Protein AF-A0AB34GD77-F1 (afdb_monomer)

Radius of gyration: 17.62 Å; Cα contacts (8 Å, |Δi|>4): 58; chains: 1; bounding box: 27×27×58 Å

InterPro domains:
  IPR011990 Tetratricopeptide-like helical domain superfamily [G3DSA:1.25.40.10] (13-74)
  IPR011990 Tetratricopeptide-like helical domain superfamily [SSF48452] (17-71)
  IPR019734 Tetratricopeptide repeat [PF00515] (24-56)
  IPR019734 Tetratricopeptide repeat [PS50005] (23-56)
  IPR019734 Tetratricopeptide repeat [SM00028] (23-56)
  IPR052384 O-mannosyl-transferase TMTC [PTHR44216] (22-77)

Sequence (80 aa):
MPMLLLAIFVARLEDLKAFSPYPAALMNLGAILHLNGRLQKAEANYLRALQLKPDDIITQSNLRKLWNIMEKQGLKTSKT

Mean predicted aligned error: 9.14 Å

Foldseek 3Di:
DCVVVVVVVVVVVVVVVLVQVALVVLLVVLVVCLVVVVLVSSQVSLVSSCVSVVPPPSSVVSNVVSVVVCVVVVHDHPVD

Solvent-accessible surface area (backbone atoms only — not comparable to full-atom values): 4508 Å² total; per-residu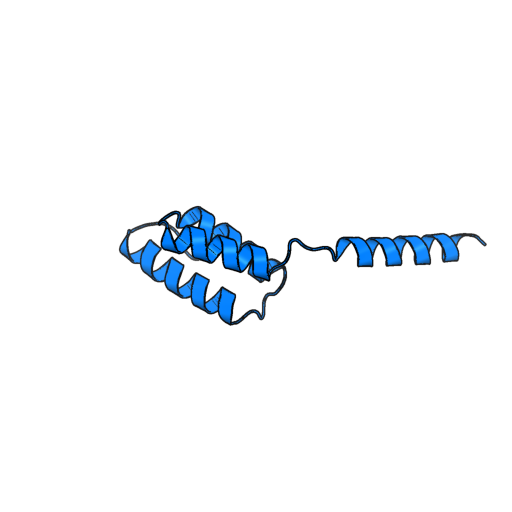e (Å²): 139,67,66,66,64,52,52,53,52,51,53,54,49,54,60,57,61,64,71,52,80,53,39,66,58,31,33,50,50,13,51,55,28,42,78,68,68,40,50,73,62,13,50,55,25,27,52,53,15,34,75,74,40,74,82,43,61,66,44,54,52,52,48,52,55,50,48,57,53,32,53,75,69,72,43,84,51,101,90,107

Structure (mmCIF, N/CA/C/O backbone):
data_AF-A0AB34GD77-F1
#
_entry.id   AF-A0AB34GD77-F1
#
loop_
_atom_site.group_PDB
_atom_site.id
_atom_site.type_symbol
_atom_site.label_atom_id
_atom_site.label_alt_id
_atom_site.label_comp_id
_atom_site.label_asym_id
_atom_site.label_entity_id
_atom_site.label_seq_id
_atom_site.pdbx_PDB_ins_code
_atom_site.Cartn_x
_atom_site.Cartn_y
_atom_site.Cartn_z
_atom_site.occupancy
_atom_site.B_iso_or_equiv
_atom_site.auth_seq_id
_atom_site.auth_comp_id
_atom_site.auth_asym_id
_atom_site.auth_atom_id
_atom_site.pdbx_PDB_model_num
ATOM 1 N N . MET A 1 1 ? 12.786 -16.174 -45.865 1.00 52.22 1 MET A N 1
ATOM 2 C CA . MET A 1 1 ? 13.206 -16.173 -44.444 1.00 52.22 1 MET A CA 1
ATOM 3 C C . MET A 1 1 ? 12.785 -14.871 -43.732 1.00 52.22 1 MET A C 1
ATOM 5 O O . MET A 1 1 ? 13.658 -14.062 -43.455 1.00 52.22 1 MET A O 1
ATOM 9 N N . PRO A 1 2 ? 11.487 -14.613 -43.435 1.00 59.38 2 PRO A N 1
ATOM 10 C CA . PRO A 1 2 ? 11.057 -13.365 -42.778 1.00 59.38 2 PRO A CA 1
ATOM 11 C C . PRO A 1 2 ? 10.759 -13.487 -41.266 1.00 59.38 2 PRO A C 1
ATOM 13 O O . PRO A 1 2 ? 10.408 -12.495 -40.636 1.00 59.38 2 PRO A O 1
ATOM 16 N N . MET A 1 3 ? 10.920 -14.667 -40.653 1.00 60.16 3 MET A N 1
ATOM 17 C CA . MET A 1 3 ? 10.605 -14.875 -39.226 1.00 60.16 3 MET A CA 1
ATOM 18 C C . MET A 1 3 ? 11.491 -14.056 -38.268 1.00 60.16 3 MET A C 1
ATOM 20 O O . MET A 1 3 ? 11.004 -13.607 -37.235 1.00 60.16 3 MET A O 1
ATOM 24 N N . LEU A 1 4 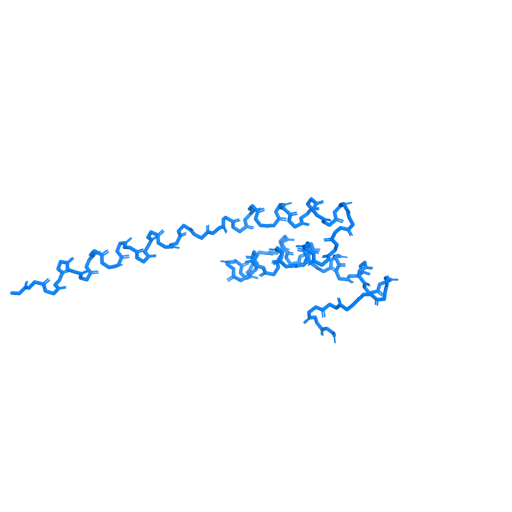? 12.762 -13.801 -38.611 1.00 64.38 4 LEU A N 1
ATOM 25 C CA . LEU A 1 4 ? 13.674 -13.059 -37.726 1.00 64.38 4 LEU A CA 1
ATOM 26 C C . LEU A 1 4 ? 13.283 -11.584 -37.553 1.00 64.38 4 LEU A C 1
ATOM 28 O O . LEU A 1 4 ? 13.392 -11.051 -36.453 1.00 64.38 4 LEU A O 1
ATOM 32 N N . LEU A 1 5 ? 12.805 -10.927 -38.614 1.00 64.06 5 LEU A N 1
ATOM 33 C CA . LEU A 1 5 ? 12.429 -9.512 -38.541 1.00 64.06 5 LEU A CA 1
ATOM 34 C C . LEU A 1 5 ? 11.165 -9.316 -37.689 1.00 64.06 5 LEU A C 1
ATOM 36 O O . LEU A 1 5 ? 11.078 -8.358 -36.923 1.00 64.06 5 LEU A O 1
ATOM 40 N N . LEU A 1 6 ? 10.219 -10.259 -37.776 1.00 66.12 6 LEU A N 1
ATOM 41 C CA . LEU A 1 6 ? 9.018 -10.264 -36.945 1.00 66.12 6 LEU A CA 1
ATOM 42 C C . LEU A 1 6 ? 9.360 -10.511 -35.470 1.00 66.12 6 LEU A C 1
ATOM 44 O O . LEU A 1 6 ? 8.846 -9.804 -34.613 1.00 66.12 6 LEU A O 1
ATOM 48 N N . ALA A 1 7 ? 10.266 -11.449 -35.175 1.00 64.31 7 ALA A N 1
ATOM 49 C CA . ALA A 1 7 ? 10.701 -11.734 -33.807 1.00 64.31 7 ALA A CA 1
ATOM 50 C C . ALA A 1 7 ? 11.379 -10.523 -33.139 1.00 64.31 7 ALA A C 1
ATOM 52 O O . ALA A 1 7 ? 11.075 -10.210 -31.992 1.00 64.31 7 ALA A O 1
ATOM 53 N N . ILE A 1 8 ? 12.233 -9.791 -33.865 1.00 68.25 8 ILE A N 1
ATOM 54 C CA . ILE A 1 8 ? 12.878 -8.565 -33.358 1.00 68.25 8 ILE A CA 1
ATOM 55 C C . ILE A 1 8 ? 11.841 -7.466 -33.085 1.00 68.25 8 ILE A C 1
ATOM 57 O O . ILE A 1 8 ? 11.925 -6.763 -32.079 1.00 68.25 8 ILE A O 1
ATOM 61 N N . PHE A 1 9 ? 10.852 -7.310 -3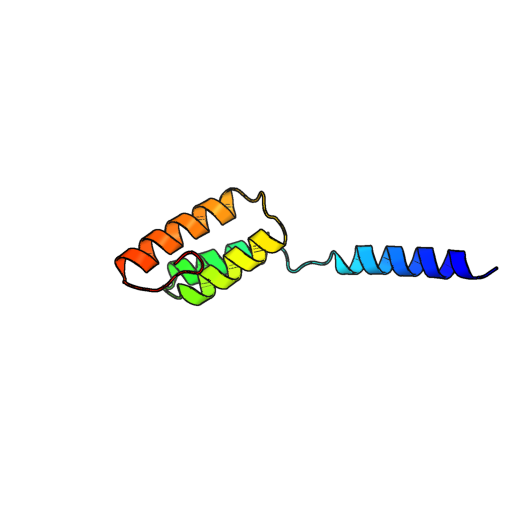3.968 1.00 69.44 9 PHE A N 1
ATOM 62 C CA . PHE A 1 9 ? 9.789 -6.321 -33.791 1.00 69.44 9 PHE A CA 1
ATOM 63 C C . PHE A 1 9 ? 8.866 -6.679 -32.618 1.00 69.44 9 PHE A C 1
ATOM 65 O O . PHE A 1 9 ? 8.531 -5.805 -31.825 1.00 69.44 9 PHE A O 1
ATOM 72 N N . VAL A 1 10 ? 8.512 -7.957 -32.458 1.00 69.62 10 VAL A N 1
ATOM 73 C CA . VAL A 1 10 ? 7.720 -8.454 -31.322 1.00 69.62 10 VAL A CA 1
ATOM 74 C C . VAL A 1 10 ? 8.476 -8.284 -30.003 1.00 69.62 10 VAL A C 1
ATOM 76 O O . VAL A 1 10 ? 7.902 -7.724 -29.077 1.00 69.62 10 VAL A O 1
ATOM 79 N N . ALA A 1 11 ? 9.762 -8.641 -29.933 1.00 66.31 11 ALA A N 1
ATOM 80 C CA . ALA A 1 11 ? 10.584 -8.423 -28.738 1.00 66.31 11 ALA A CA 1
ATOM 81 C C . ALA A 1 11 ? 10.667 -6.930 -28.363 1.00 66.31 11 ALA A C 1
ATOM 83 O O . ALA A 1 11 ? 10.446 -6.560 -27.214 1.00 66.31 11 ALA A O 1
ATOM 84 N N . ARG A 1 12 ? 10.855 -6.040 -29.352 1.00 67.62 12 ARG A N 1
ATOM 85 C CA . ARG A 1 12 ? 10.821 -4.583 -29.128 1.00 67.62 12 ARG A CA 1
ATOM 86 C C . ARG A 1 12 ? 9.455 -4.098 -28.624 1.00 67.62 12 ARG A C 1
ATOM 88 O O . ARG A 1 12 ? 9.390 -3.155 -27.841 1.00 67.62 12 ARG A O 1
ATOM 95 N N . LEU A 1 13 ? 8.357 -4.697 -29.081 1.00 60.66 13 LEU A N 1
ATOM 96 C CA . LEU A 1 13 ? 7.010 -4.362 -28.612 1.00 60.66 13 LEU A CA 1
ATOM 97 C C . LEU A 1 13 ? 6.717 -4.909 -27.207 1.00 60.66 13 LEU A C 1
ATOM 99 O O . LEU A 1 13 ? 5.966 -4.275 -26.466 1.00 60.66 13 LEU A O 1
ATOM 103 N N . GLU A 1 14 ? 7.302 -6.043 -26.822 1.00 59.62 14 GLU A N 1
ATOM 104 C CA . GLU A 1 14 ? 7.275 -6.560 -25.447 1.00 59.62 14 GLU A CA 1
ATOM 105 C C . GLU A 1 14 ? 8.057 -5.644 -24.496 1.00 59.62 14 GLU A C 1
ATOM 107 O O . GLU A 1 14 ? 7.531 -5.272 -23.444 1.00 59.62 14 GLU A O 1
ATOM 112 N N . ASP A 1 15 ? 9.227 -5.161 -24.923 1.00 58.84 15 ASP A N 1
ATOM 113 C CA . ASP A 1 15 ? 9.991 -4.129 -24.211 1.00 58.84 15 ASP A CA 1
ATOM 114 C C . ASP A 1 15 ? 9.213 -2.803 -24.115 1.00 58.84 15 ASP A C 1
ATOM 116 O O . ASP A 1 15 ? 9.237 -2.129 -23.088 1.00 58.84 15 ASP A O 1
ATOM 120 N N . LEU A 1 16 ? 8.454 -2.427 -25.153 1.00 53.19 16 LEU A N 1
ATOM 121 C CA . LEU A 1 16 ? 7.586 -1.242 -25.121 1.00 53.19 16 LEU A CA 1
ATOM 122 C C . LEU A 1 16 ? 6.352 -1.432 -24.222 1.00 53.19 16 LEU A C 1
ATOM 124 O O . LEU A 1 16 ? 5.889 -0.470 -23.614 1.00 53.19 16 LEU A O 1
ATOM 128 N N . LYS A 1 17 ? 5.827 -2.657 -24.082 1.00 51.56 17 LYS A N 1
ATOM 129 C CA . LYS A 1 17 ? 4.799 -2.998 -23.078 1.00 51.56 17 LYS A CA 1
ATOM 130 C C . LYS A 1 17 ? 5.327 -2.900 -21.643 1.00 51.56 17 LYS A C 1
ATOM 132 O O . LYS A 1 17 ? 4.519 -2.782 -20.722 1.00 51.56 17 LYS A O 1
ATOM 137 N N . ALA A 1 18 ? 6.647 -2.879 -21.449 1.00 51.50 18 ALA A N 1
ATOM 138 C CA . ALA A 1 18 ? 7.276 -2.551 -20.174 1.00 51.50 18 ALA A CA 1
ATOM 139 C C . ALA A 1 18 ? 7.190 -1.053 -19.813 1.00 51.50 18 ALA A C 1
ATOM 141 O O . ALA A 1 18 ? 7.637 -0.671 -18.729 1.00 51.50 18 ALA A O 1
ATOM 142 N N . PHE A 1 19 ? 6.496 -0.220 -20.609 1.00 49.47 19 PHE A N 1
ATOM 143 C CA . PHE A 1 19 ? 5.833 1.003 -20.122 1.00 49.47 19 PHE A CA 1
ATOM 144 C C . PHE A 1 19 ? 4.635 0.642 -19.219 1.00 49.47 19 PHE A C 1
ATOM 146 O O . PHE A 1 19 ? 3.470 0.974 -19.429 1.00 49.47 19 PHE A O 1
ATOM 153 N N . SER A 1 20 ? 4.977 -0.119 -18.191 1.00 53.41 20 SER A N 1
ATOM 154 C CA . SER A 1 20 ? 4.201 -0.454 -17.022 1.00 53.41 20 SER A CA 1
ATOM 155 C C . SER A 1 20 ? 3.739 0.846 -16.354 1.00 53.41 20 SER A C 1
ATOM 157 O O . SER A 1 20 ? 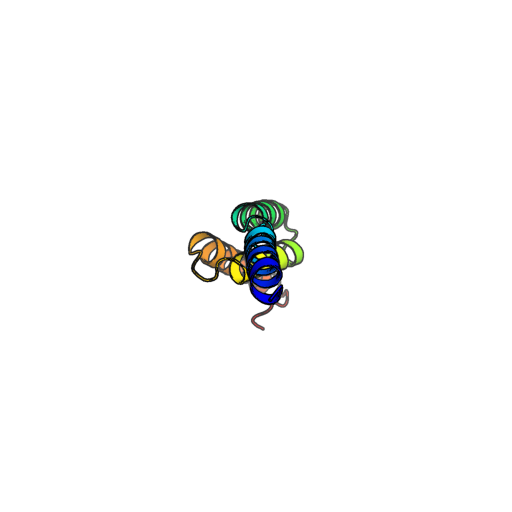4.532 1.790 -16.282 1.00 53.41 20 SER A O 1
ATOM 159 N N . PRO A 1 21 ? 2.488 0.956 -15.864 1.00 59.47 21 PRO A N 1
ATOM 160 C CA . PRO A 1 21 ? 2.081 2.124 -15.090 1.00 59.47 21 PRO A CA 1
ATOM 161 C C . PRO A 1 21 ? 3.083 2.302 -13.950 1.00 59.47 21 PRO A C 1
ATOM 163 O O . PRO A 1 21 ? 3.245 1.392 -13.141 1.00 59.47 21 PRO A O 1
ATOM 166 N N . TYR A 1 22 ? 3.801 3.433 -13.945 1.00 82.00 22 TYR A N 1
ATOM 167 C CA . TYR A 1 22 ? 4.970 3.650 -13.092 1.00 82.00 22 TYR A CA 1
ATOM 168 C C . TYR A 1 22 ? 4.680 3.164 -11.663 1.00 82.00 22 TYR A C 1
ATOM 170 O O . TYR A 1 22 ? 3.834 3.767 -10.996 1.00 82.00 22 TYR A O 1
ATOM 178 N N . PRO A 1 23 ? 5.348 2.102 -11.166 1.00 88.94 23 PRO A N 1
ATOM 179 C CA . PRO A 1 23 ? 5.064 1.545 -9.840 1.00 88.94 23 PRO A CA 1
ATOM 180 C C . PRO A 1 23 ? 5.143 2.614 -8.746 1.00 88.94 23 PRO A C 1
ATOM 182 O O . PRO A 1 23 ? 4.318 2.649 -7.839 1.00 88.94 23 PRO A O 1
ATOM 185 N N . ALA A 1 24 ? 6.060 3.572 -8.912 1.00 90.38 24 ALA A N 1
ATOM 186 C CA . ALA A 1 24 ? 6.175 4.753 -8.065 1.00 90.38 24 ALA A CA 1
ATOM 187 C C . ALA A 1 24 ? 4.941 5.677 -8.118 1.00 90.38 24 ALA A C 1
ATOM 189 O O . ALA A 1 24 ? 4.535 6.207 -7.089 1.00 90.38 24 ALA A O 1
ATOM 190 N N . ALA A 1 25 ? 4.310 5.867 -9.280 1.00 91.19 25 ALA A N 1
ATOM 191 C CA . ALA A 1 25 ? 3.086 6.662 -9.398 1.00 91.19 25 ALA A CA 1
ATOM 192 C C . ALA A 1 25 ? 1.894 5.968 -8.724 1.00 91.19 25 ALA A C 1
ATOM 194 O O . ALA A 1 25 ? 1.132 6.623 -8.015 1.00 91.19 25 ALA A O 1
ATOM 195 N N . LEU A 1 26 ? 1.768 4.646 -8.881 1.00 95.12 26 LEU A N 1
ATOM 196 C CA . LEU A 1 26 ? 0.763 3.846 -8.173 1.00 95.12 26 LEU A CA 1
ATOM 197 C C . LEU A 1 26 ? 0.987 3.888 -6.658 1.00 95.12 26 LEU A C 1
ATOM 199 O O . LEU A 1 26 ? 0.049 4.136 -5.904 1.00 95.12 26 LEU A O 1
ATOM 203 N N . MET A 1 27 ? 2.233 3.736 -6.206 1.00 96.12 27 MET A N 1
ATOM 204 C CA . MET A 1 27 ? 2.599 3.898 -4.800 1.00 96.12 27 MET A CA 1
ATOM 205 C C . MET A 1 27 ? 2.227 5.296 -4.281 1.00 96.12 27 MET A C 1
ATOM 207 O O . MET A 1 27 ? 1.581 5.411 -3.239 1.00 96.12 27 MET A O 1
ATOM 211 N N . ASN A 1 28 ? 2.600 6.358 -4.998 1.00 96.50 28 ASN A N 1
ATOM 212 C CA . ASN A 1 28 ? 2.319 7.739 -4.598 1.00 96.50 28 ASN A CA 1
ATOM 213 C C . ASN A 1 28 ? 0.814 8.019 -4.540 1.00 96.50 28 ASN A C 1
ATOM 215 O O . ASN A 1 28 ? 0.329 8.600 -3.570 1.00 96.50 28 ASN A O 1
ATOM 219 N N . LEU A 1 29 ? 0.054 7.561 -5.536 1.00 96.81 29 LEU A N 1
ATOM 220 C CA . LEU A 1 29 ? -1.400 7.678 -5.535 1.00 96.81 29 LEU A CA 1
ATOM 221 C C . LEU A 1 29 ? -2.018 6.892 -4.371 1.00 96.81 29 LEU A C 1
ATOM 223 O O . LEU A 1 29 ? -2.902 7.407 -3.689 1.00 96.81 29 LEU A O 1
ATOM 227 N N . GLY A 1 30 ? -1.516 5.686 -4.096 1.00 98.06 30 GLY A N 1
ATOM 228 C CA . GLY A 1 30 ? -1.884 4.903 -2.920 1.00 98.06 30 GLY A CA 1
ATOM 229 C C . GLY A 1 30 ? -1.658 5.679 -1.621 1.00 98.06 30 GLY A C 1
ATOM 230 O O . GLY A 1 30 ? -2.553 5.725 -0.783 1.00 98.06 30 GLY A O 1
ATOM 231 N N . ALA A 1 31 ? -0.523 6.371 -1.487 1.00 98.06 31 ALA A N 1
ATOM 232 C CA . ALA A 1 31 ? -0.217 7.215 -0.330 1.00 98.06 31 ALA A CA 1
ATOM 233 C C . ALA A 1 31 ? -1.164 8.408 -0.190 1.00 98.06 31 ALA A C 1
ATOM 235 O O . ALA A 1 31 ? -1.683 8.646 0.898 1.00 98.06 31 ALA A O 1
ATOM 236 N N . ILE A 1 32 ? -1.466 9.108 -1.282 1.00 98.25 32 ILE A N 1
ATOM 237 C CA . ILE A 1 32 ? -2.427 10.218 -1.266 1.00 98.25 32 ILE A CA 1
ATOM 238 C C . ILE A 1 32 ? -3.822 9.719 -0.864 1.00 98.25 32 ILE A C 1
ATOM 240 O O . ILE A 1 32 ? -4.496 10.322 -0.031 1.00 98.25 32 ILE A O 1
ATOM 244 N N . LEU A 1 33 ? -4.264 8.590 -1.419 1.00 98.44 33 LEU A N 1
ATOM 245 C CA . LEU A 1 33 ? -5.557 7.987 -1.090 1.00 98.44 33 LEU A CA 1
ATOM 246 C C . LEU A 1 33 ? -5.616 7.503 0.363 1.00 98.44 33 LEU A C 1
ATOM 248 O O . LEU A 1 33 ? -6.644 7.684 1.014 1.00 98.44 33 LEU A O 1
ATOM 252 N N . HIS A 1 34 ? -4.525 6.926 0.866 1.00 97.75 34 HIS A N 1
ATOM 253 C CA . HIS A 1 34 ? -4.376 6.488 2.250 1.00 97.75 34 HIS A CA 1
ATOM 254 C C . HIS A 1 34 ? -4.529 7.673 3.210 1.00 97.75 34 HIS A C 1
ATOM 256 O O . HIS A 1 34 ? -5.352 7.611 4.121 1.00 97.75 34 HIS A O 1
ATOM 262 N N . LEU A 1 35 ? -3.822 8.778 2.953 1.00 97.38 35 LEU A N 1
ATOM 263 C CA . LEU A 1 35 ? -3.931 10.011 3.741 1.00 97.38 35 LEU A CA 1
ATOM 264 C C . LEU A 1 35 ? -5.344 10.611 3.702 1.00 97.38 35 LEU A C 1
ATOM 266 O O . LEU A 1 35 ? -5.816 11.141 4.701 1.00 97.38 35 LEU A O 1
ATOM 270 N N . ASN A 1 36 ? -6.050 10.459 2.581 1.00 97.81 36 ASN A N 1
ATOM 271 C CA . ASN A 1 36 ? -7.430 10.919 2.412 1.00 97.81 36 ASN A CA 1
ATOM 272 C C . ASN A 1 36 ? -8.492 9.928 2.937 1.00 97.81 36 ASN A C 1
ATOM 274 O O . ASN A 1 36 ? -9.675 10.080 2.628 1.00 97.81 36 ASN A O 1
ATOM 278 N N . GLY A 1 37 ? -8.102 8.868 3.656 1.00 96.88 37 GLY A N 1
ATOM 279 C CA . GLY A 1 37 ? -9.031 7.873 4.210 1.00 96.88 37 GLY A CA 1
ATOM 280 C C . GLY A 1 37 ? -9.713 6.979 3.165 1.00 96.88 37 GLY A C 1
ATOM 281 O O . GLY A 1 37 ? -10.631 6.225 3.478 1.00 96.88 37 GLY A O 1
ATOM 282 N N . ARG A 1 38 ? -9.275 7.015 1.902 1.00 98.31 38 ARG A N 1
ATOM 283 C CA . ARG A 1 38 ? -9.810 6.189 0.805 1.00 98.31 38 ARG A CA 1
ATOM 284 C C . ARG A 1 38 ? -9.145 4.810 0.808 1.00 98.31 38 ARG A C 1
ATOM 286 O O . ARG A 1 38 ? -8.516 4.418 -0.174 1.00 98.31 38 ARG A O 1
ATOM 293 N N . LEU A 1 39 ? -9.290 4.083 1.916 1.00 98.00 39 LEU A N 1
ATOM 294 C CA . LEU A 1 39 ? -8.431 2.945 2.271 1.00 98.00 39 LEU A CA 1
ATOM 295 C C . LEU A 1 39 ? -8.453 1.800 1.242 1.00 98.00 39 LEU A C 1
ATOM 297 O O . LEU A 1 39 ? -7.399 1.372 0.788 1.00 98.00 39 LEU A O 1
ATOM 301 N N . GLN A 1 40 ? -9.627 1.381 0.768 1.00 97.75 40 GLN A N 1
ATOM 302 C CA . GLN A 1 40 ? -9.749 0.313 -0.244 1.0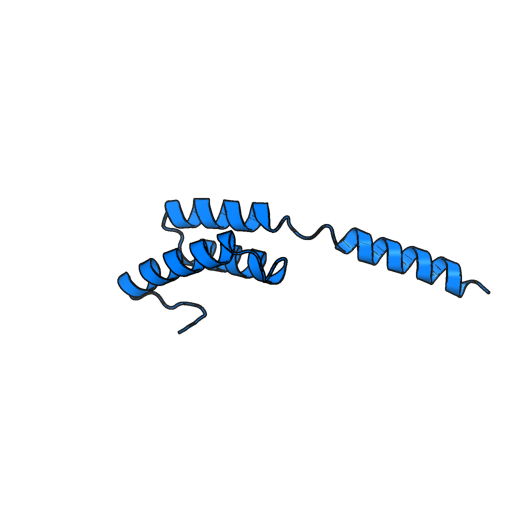0 97.75 40 GLN A CA 1
ATOM 303 C C . GLN A 1 40 ? -9.097 0.691 -1.586 1.00 97.75 40 GLN A C 1
ATOM 305 O O . GLN A 1 40 ? -8.488 -0.137 -2.261 1.00 97.75 40 GLN A O 1
ATOM 310 N N . LYS A 1 41 ? -9.190 1.969 -1.984 1.00 97.62 41 LYS A N 1
ATOM 311 C CA . LYS A 1 41 ? -8.535 2.453 -3.209 1.00 97.62 41 LYS A CA 1
ATOM 312 C C . LYS A 1 41 ? -7.024 2.554 -3.026 1.00 97.62 41 LYS A C 1
ATOM 314 O O . LYS A 1 41 ? -6.286 2.297 -3.976 1.00 97.62 41 LYS A O 1
ATOM 319 N N . ALA A 1 42 ? -6.568 2.931 -1.833 1.00 98.50 42 ALA A N 1
ATOM 320 C CA . ALA A 1 42 ? -5.151 2.926 -1.496 1.00 98.50 42 ALA A CA 1
ATOM 321 C C . ALA A 1 42 ? -4.570 1.508 -1.580 1.00 98.50 42 ALA A C 1
ATOM 323 O O . ALA A 1 42 ? -3.533 1.311 -2.208 1.00 98.50 42 ALA A O 1
ATOM 324 N N . GLU A 1 43 ? -5.287 0.519 -1.040 1.00 98.25 43 GLU A N 1
ATOM 325 C CA . GLU A 1 43 ? -4.891 -0.891 -1.067 1.00 98.25 43 GLU A CA 1
ATOM 326 C C . GLU A 1 43 ? -4.717 -1.394 -2.501 1.00 98.25 43 GLU A C 1
ATOM 328 O O . GLU A 1 43 ? -3.657 -1.914 -2.844 1.00 98.25 43 GLU A O 1
ATOM 333 N N . ALA A 1 44 ? -5.707 -1.160 -3.367 1.00 97.31 44 ALA A N 1
ATOM 334 C CA . ALA A 1 44 ? -5.636 -1.562 -4.770 1.00 97.31 44 ALA A CA 1
ATOM 335 C C . ALA A 1 44 ? -4.417 -0.961 -5.497 1.00 97.31 44 ALA A C 1
ATOM 337 O O . ALA A 1 44 ? -3.753 -1.649 -6.273 1.00 97.31 44 ALA A O 1
ATOM 338 N N . ASN A 1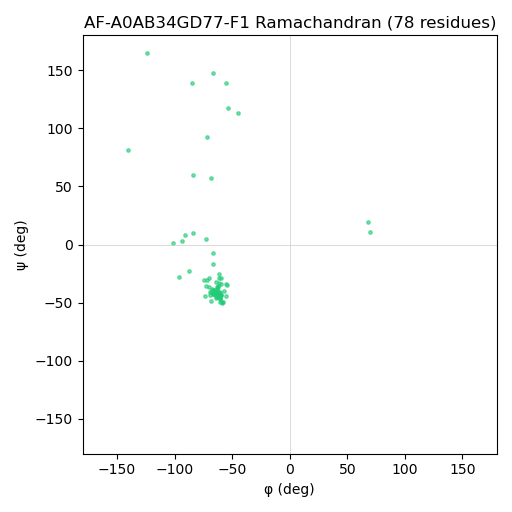 45 ? -4.091 0.307 -5.224 1.00 97.38 45 ASN A N 1
ATOM 339 C CA . ASN A 1 45 ? -2.937 0.973 -5.828 1.00 97.38 45 ASN A CA 1
ATOM 340 C C . ASN A 1 45 ? -1.606 0.407 -5.320 1.00 97.38 45 ASN A C 1
ATOM 342 O O . ASN A 1 45 ? -0.716 0.141 -6.125 1.00 97.38 45 ASN A O 1
ATOM 346 N N . TYR A 1 46 ? -1.476 0.161 -4.015 1.00 97.88 46 TYR A N 1
ATOM 347 C CA . TYR A 1 46 ? -0.276 -0.467 -3.462 1.00 97.88 46 TYR A CA 1
ATOM 348 C C . TYR A 1 46 ? -0.091 -1.903 -3.951 1.00 97.88 46 TYR A C 1
ATOM 350 O O . TYR A 1 46 ? 1.015 -2.275 -4.331 1.00 97.88 46 TYR A O 1
ATOM 358 N N . LEU A 1 47 ? -1.159 -2.702 -4.005 1.00 97.62 47 LEU A N 1
ATOM 359 C CA . LEU A 1 47 ? -1.096 -4.060 -4.543 1.00 97.62 47 LEU A CA 1
ATOM 360 C C . LEU A 1 47 ? -0.701 -4.050 -6.018 1.00 97.62 47 LEU A C 1
ATOM 362 O O . LEU A 1 47 ? 0.134 -4.852 -6.428 1.00 97.62 47 LEU A O 1
ATOM 366 N N . ARG A 1 48 ? -1.232 -3.113 -6.814 1.00 95.44 48 ARG A N 1
ATOM 367 C CA . ARG A 1 48 ? -0.830 -2.977 -8.217 1.00 95.44 48 ARG A CA 1
ATOM 368 C C . ARG A 1 48 ? 0.625 -2.532 -8.356 1.00 95.44 48 ARG A C 1
ATOM 370 O O . ARG A 1 48 ? 1.317 -3.063 -9.213 1.00 95.44 48 ARG A O 1
ATOM 377 N N . ALA A 1 49 ? 1.105 -1.618 -7.513 1.00 96.00 49 ALA A N 1
ATOM 378 C CA . ALA A 1 49 ? 2.518 -1.242 -7.481 1.00 96.00 49 ALA A CA 1
ATOM 379 C C . ALA A 1 49 ? 3.415 -2.453 -7.157 1.00 96.00 49 ALA A C 1
ATOM 381 O O . ALA A 1 49 ? 4.395 -2.682 -7.861 1.00 96.00 49 ALA A O 1
ATOM 382 N N . LEU A 1 50 ? 3.033 -3.284 -6.179 1.00 95.94 50 LEU A N 1
ATOM 383 C CA . LEU A 1 50 ? 3.769 -4.504 -5.818 1.00 95.94 50 LEU A CA 1
ATOM 384 C C . LEU A 1 50 ? 3.675 -5.611 -6.870 1.00 95.94 50 LEU A C 1
ATOM 386 O O . LEU A 1 50 ? 4.614 -6.377 -7.017 1.00 95.94 50 LEU A O 1
ATOM 390 N N . GLN A 1 51 ? 2.596 -5.698 -7.649 1.00 94.81 51 GLN A N 1
ATOM 391 C CA . GLN A 1 51 ? 2.551 -6.619 -8.794 1.00 94.81 51 GLN A CA 1
ATOM 392 C C . GLN A 1 51 ? 3.619 -6.287 -9.845 1.00 94.81 51 GLN A C 1
ATOM 394 O O . GLN A 1 51 ? 4.066 -7.175 -10.563 1.00 94.81 51 GLN A O 1
ATOM 399 N N . LEU A 1 52 ? 4.006 -5.013 -9.949 1.00 91.31 52 LEU A N 1
ATOM 400 C CA . LEU A 1 52 ? 4.973 -4.525 -10.933 1.00 91.31 52 LEU A CA 1
ATOM 401 C C . LEU A 1 52 ? 6.392 -4.433 -10.361 1.00 91.31 52 LEU A C 1
ATOM 403 O O . LEU A 1 52 ? 7.357 -4.548 -11.109 1.00 91.31 52 LEU A O 1
ATOM 407 N N . LYS A 1 53 ? 6.515 -4.217 -9.047 1.00 93.38 53 LYS A N 1
ATOM 408 C CA . LYS A 1 53 ? 7.777 -4.218 -8.301 1.00 93.38 53 LYS A CA 1
ATOM 409 C C . LYS A 1 53 ? 7.583 -4.894 -6.930 1.00 93.38 53 LYS A C 1
ATOM 411 O O . LYS A 1 53 ? 7.379 -4.196 -5.932 1.00 93.38 53 LYS A O 1
ATOM 416 N N . PRO A 1 54 ? 7.606 -6.238 -6.866 1.00 94.88 54 PRO A N 1
ATOM 417 C CA . PRO A 1 54 ? 7.280 -7.001 -5.651 1.00 94.88 54 PRO A CA 1
ATOM 418 C C . PRO A 1 54 ? 8.177 -6.697 -4.451 1.00 94.88 54 PRO A C 1
ATOM 420 O O . PRO A 1 54 ? 7.751 -6.780 -3.303 1.00 94.88 54 PRO A O 1
ATOM 423 N N . ASP A 1 55 ? 9.411 -6.316 -4.731 1.00 95.38 55 ASP A N 1
ATOM 424 C CA . ASP A 1 55 ? 10.527 -6.030 -3.837 1.00 95.38 55 ASP A CA 1
ATOM 425 C C . ASP A 1 55 ? 10.609 -4.547 -3.416 1.00 95.38 55 ASP A C 1
ATOM 427 O O . ASP A 1 55 ? 11.550 -4.130 -2.739 1.00 95.38 55 ASP A O 1
ATOM 431 N N . ASP A 1 56 ? 9.598 -3.733 -3.747 1.00 96.62 56 ASP A N 1
ATOM 432 C CA . ASP A 1 56 ? 9.496 -2.358 -3.258 1.00 96.62 56 ASP A CA 1
ATOM 433 C C . ASP A 1 56 ? 9.130 -2.295 -1.765 1.00 96.62 56 ASP A C 1
ATOM 435 O O . ASP A 1 56 ? 7.962 -2.243 -1.363 1.00 96.62 56 ASP A O 1
ATOM 439 N N . ILE A 1 57 ? 10.168 -2.237 -0.933 1.00 97.81 57 ILE A N 1
ATOM 440 C CA . ILE A 1 57 ? 10.080 -2.146 0.529 1.00 97.81 57 ILE A CA 1
ATOM 441 C C . ILE A 1 57 ? 9.242 -0.946 0.996 1.00 97.81 57 ILE A C 1
ATOM 443 O O . ILE A 1 57 ? 8.534 -1.044 2.004 1.00 97.81 57 ILE A O 1
ATOM 447 N N . ILE A 1 58 ? 9.277 0.179 0.272 1.00 97.19 58 ILE A N 1
ATOM 448 C CA . ILE A 1 58 ? 8.511 1.379 0.635 1.00 97.19 58 ILE A CA 1
ATOM 449 C C . ILE A 1 58 ? 7.020 1.094 0.457 1.00 97.19 58 ILE A C 1
ATOM 451 O O . ILE A 1 58 ? 6.227 1.319 1.378 1.00 97.19 58 ILE A O 1
ATOM 455 N N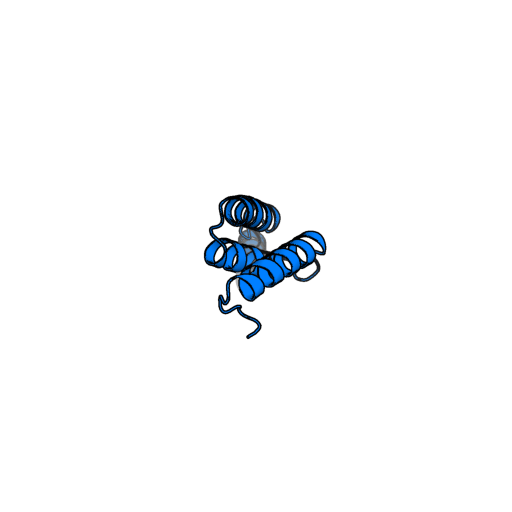 . THR A 1 59 ? 6.640 0.528 -0.688 1.00 97.94 59 THR A N 1
ATOM 456 C CA . THR A 1 59 ? 5.251 0.148 -0.961 1.00 97.94 59 THR A CA 1
ATOM 457 C C . THR A 1 59 ? 4.754 -0.923 0.017 1.00 97.94 59 THR A C 1
ATOM 459 O O . THR A 1 59 ? 3.660 -0.783 0.567 1.00 97.94 59 THR A O 1
ATOM 462 N N . GLN A 1 60 ? 5.562 -1.944 0.328 1.00 98.38 60 GLN A N 1
ATOM 463 C CA . GLN A 1 60 ? 5.209 -2.964 1.329 1.00 98.38 60 GLN A CA 1
ATOM 464 C C . GLN A 1 60 ? 4.981 -2.362 2.727 1.00 98.38 60 GLN A C 1
ATOM 466 O O . GLN A 1 60 ? 4.040 -2.737 3.432 1.00 98.38 60 GLN A O 1
ATOM 471 N N . SER A 1 61 ? 5.836 -1.423 3.144 1.00 98.44 61 SER A N 1
ATOM 472 C CA . SER A 1 61 ? 5.709 -0.721 4.427 1.00 98.44 61 SER A CA 1
ATOM 473 C C . SER A 1 61 ? 4.425 0.108 4.488 1.00 98.44 61 SER A C 1
ATOM 475 O O . SER A 1 61 ? 3.679 0.039 5.469 1.00 98.44 61 SER A O 1
ATOM 477 N N . ASN A 1 62 ? 4.115 0.833 3.414 1.00 98.31 62 ASN A N 1
ATOM 478 C CA . ASN A 1 62 ? 2.899 1.632 3.316 1.00 98.31 62 ASN A CA 1
ATOM 479 C C . ASN A 1 62 ? 1.629 0.773 3.334 1.00 98.31 62 ASN A C 1
ATOM 481 O O . ASN A 1 62 ? 0.687 1.096 4.059 1.00 98.31 62 ASN A O 1
ATOM 485 N N . LEU A 1 63 ? 1.624 -0.349 2.610 1.00 98.38 63 LEU A N 1
ATOM 486 C CA . LEU A 1 63 ? 0.514 -1.299 2.604 1.00 98.38 63 LEU A CA 1
ATOM 487 C C . LEU A 1 63 ? 0.296 -1.934 3.987 1.00 98.38 63 LEU A C 1
ATOM 489 O O . LEU A 1 63 ? -0.837 -2.063 4.440 1.00 98.38 63 LEU A O 1
ATOM 493 N N . ARG A 1 64 ? 1.373 -2.252 4.717 1.00 98.19 64 ARG A N 1
ATOM 494 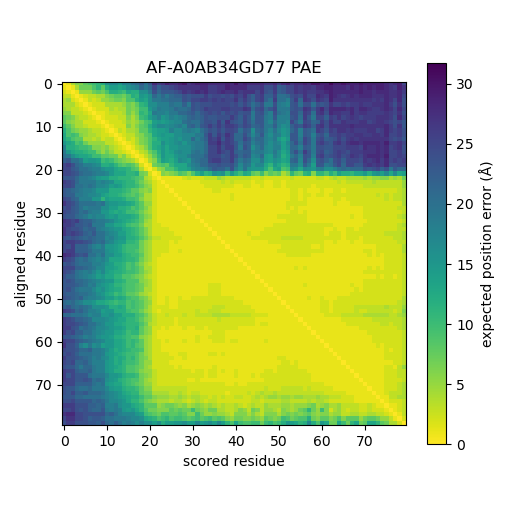C CA . ARG A 1 64 ? 1.281 -2.736 6.106 1.00 98.19 64 ARG A CA 1
ATOM 495 C C . ARG A 1 64 ? 0.627 -1.711 7.029 1.00 98.19 64 ARG A C 1
ATOM 497 O O . ARG A 1 64 ? -0.256 -2.067 7.803 1.00 98.19 64 ARG A O 1
ATOM 504 N N . LYS A 1 65 ? 1.046 -0.445 6.947 1.00 98.31 65 LYS A N 1
ATOM 505 C CA . LYS A 1 65 ? 0.435 0.639 7.733 1.00 98.31 65 LYS A CA 1
ATOM 506 C C . LYS A 1 65 ? -1.044 0.800 7.392 1.00 98.31 65 LYS A C 1
ATOM 508 O O . LYS A 1 65 ? -1.850 0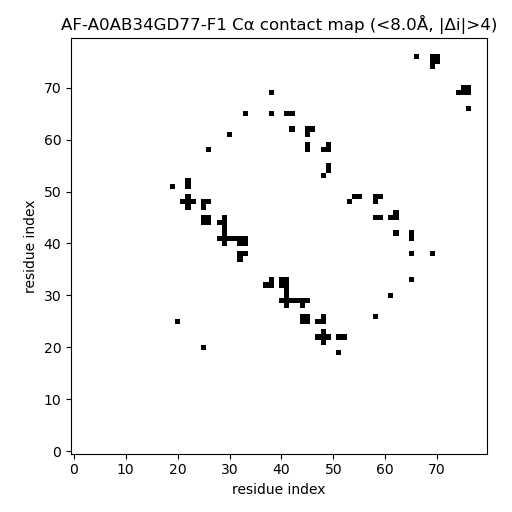.933 8.306 1.00 98.31 65 LYS A O 1
ATOM 513 N N . LEU A 1 66 ? -1.387 0.741 6.105 1.00 98.31 66 LEU A N 1
ATOM 514 C CA . LEU A 1 66 ? -2.766 0.820 5.635 1.00 98.31 66 LEU A CA 1
ATOM 515 C C . LEU A 1 66 ? -3.633 -0.296 6.234 1.00 98.31 66 LEU A C 1
ATOM 517 O O . LEU A 1 66 ? -4.686 -0.008 6.798 1.00 98.31 66 LEU A O 1
ATOM 521 N N . TRP A 1 67 ? -3.177 -1.549 6.169 1.00 98.06 67 TRP A N 1
ATOM 522 C CA . TRP A 1 67 ? -3.911 -2.685 6.730 1.00 98.06 67 TRP A CA 1
ATOM 523 C C . TRP A 1 67 ? -4.141 -2.560 8.235 1.00 98.06 67 TRP A C 1
ATOM 525 O O . TRP A 1 67 ? -5.259 -2.781 8.686 1.00 98.06 67 TRP A O 1
ATOM 535 N N . ASN A 1 68 ? -3.150 -2.088 8.998 1.00 97.38 68 ASN A N 1
ATOM 536 C CA . ASN A 1 68 ? -3.332 -1.836 10.431 1.00 97.38 68 ASN A CA 1
ATOM 537 C C . ASN A 1 68 ? -4.450 -0.813 10.714 1.00 97.38 68 ASN A C 1
ATOM 539 O O . ASN A 1 68 ? -5.116 -0.895 11.743 1.00 97.38 68 ASN A O 1
ATOM 543 N N . ILE A 1 69 ? -4.637 0.183 9.840 1.00 97.31 69 ILE A N 1
ATOM 544 C CA . ILE A 1 69 ? -5.731 1.157 9.968 1.00 97.31 69 ILE A CA 1
ATOM 545 C C . ILE A 1 69 ? -7.064 0.510 9.592 1.00 97.31 69 ILE A C 1
ATOM 547 O O . ILE A 1 69 ? -8.046 0.693 10.307 1.00 97.31 69 ILE A O 1
ATOM 551 N N . MET A 1 70 ? -7.098 -0.261 8.504 1.00 97.31 70 MET A N 1
ATOM 552 C CA . MET A 1 70 ? -8.300 -0.965 8.053 1.00 97.31 70 MET A CA 1
ATOM 553 C C . MET A 1 70 ? -8.812 -1.951 9.108 1.00 97.31 70 MET A C 1
ATOM 555 O O . MET A 1 70 ? -9.991 -1.906 9.447 1.00 97.31 70 MET A O 1
ATOM 559 N N . GLU A 1 71 ? -7.930 -2.757 9.699 1.00 96.38 71 GLU A N 1
ATOM 560 C CA . GLU A 1 71 ? -8.272 -3.698 10.773 1.00 96.38 71 GLU A CA 1
ATOM 561 C C . GLU A 1 71 ? -8.841 -2.980 12.002 1.00 96.38 71 GLU A C 1
ATOM 563 O O . GLU A 1 71 ? -9.882 -3.375 12.523 1.00 96.38 71 GLU A O 1
ATOM 568 N N . LYS A 1 72 ? -8.222 -1.868 12.425 1.00 95.88 72 LYS A N 1
ATOM 569 C CA . LYS A 1 72 ? -8.743 -1.035 13.525 1.00 95.88 72 LYS A CA 1
ATOM 570 C C . LYS A 1 72 ? -10.126 -0.450 13.234 1.00 95.88 72 LYS A C 1
ATOM 572 O O . LYS A 1 72 ? -10.855 -0.139 14.169 1.00 95.88 72 LYS A O 1
ATOM 577 N N . GLN A 1 73 ? -10.475 -0.285 11.960 1.00 95.94 73 GLN A N 1
ATOM 578 C CA . GLN A 1 73 ? -11.789 0.178 11.510 1.00 95.94 73 GLN A CA 1
ATOM 579 C C . GLN A 1 73 ? -12.759 -0.977 11.200 1.00 95.94 73 GLN A C 1
ATOM 581 O O . GLN A 1 73 ? -13.870 -0.724 10.739 1.00 95.94 73 GLN A O 1
ATOM 586 N N . GLY A 1 74 ? -12.362 -2.235 11.422 1.00 95.50 74 GLY A N 1
ATOM 587 C CA . GLY A 1 74 ? -13.175 -3.411 11.098 1.00 95.50 74 GLY A CA 1
ATOM 588 C C . GLY A 1 74 ? -13.375 -3.634 9.594 1.00 95.50 74 GLY A C 1
ATOM 589 O O . GLY A 1 74 ? -14.313 -4.321 9.189 1.00 95.50 74 GLY A O 1
ATOM 590 N N . LEU A 1 75 ? -12.527 -3.041 8.750 1.00 94.56 75 LEU A N 1
ATOM 591 C CA . LEU A 1 75 ? -12.574 -3.205 7.301 1.00 94.56 75 LEU A CA 1
ATOM 592 C C . LEU A 1 75 ? -11.814 -4.466 6.883 1.00 94.56 75 LEU A C 1
ATOM 594 O O . LEU A 1 75 ? -10.718 -4.739 7.370 1.00 94.56 75 LEU A O 1
ATOM 598 N N . LYS A 1 76 ? -12.384 -5.207 5.928 1.00 91.06 76 LYS A N 1
ATOM 599 C CA . LYS A 1 76 ? -11.724 -6.362 5.306 1.00 91.06 76 LYS A CA 1
ATOM 600 C C . LYS A 1 76 ? -10.523 -5.926 4.481 1.00 91.06 76 LYS A C 1
ATOM 602 O O . LYS A 1 76 ? -10.551 -4.857 3.870 1.00 91.06 76 LYS A O 1
ATOM 607 N N . THR A 1 77 ? -9.512 -6.781 4.433 1.00 91.38 77 THR A N 1
ATOM 608 C CA . THR A 1 77 ? -8.286 -6.556 3.668 1.00 91.38 77 THR A CA 1
ATOM 609 C C . THR A 1 77 ? -8.065 -7.719 2.715 1.00 91.38 77 THR A C 1
ATOM 611 O O . THR A 1 77 ? -8.618 -8.792 2.901 1.00 91.38 77 THR A O 1
ATOM 614 N N . SER A 1 78 ? -7.192 -7.575 1.727 1.00 87.75 78 SER A N 1
ATOM 615 C CA . SER A 1 78 ? -6.851 -8.690 0.830 1.00 87.75 78 SER A CA 1
ATOM 616 C C . SER A 1 78 ? -6.109 -9.840 1.535 1.00 87.75 78 SER A C 1
ATOM 618 O O . SER A 1 78 ? -5.867 -10.874 0.919 1.00 87.75 78 SER A O 1
ATOM 620 N N . LYS A 1 79 ? -5.722 -9.668 2.808 1.00 76.81 79 LYS A N 1
ATOM 621 C CA . LYS A 1 79 ? -5.139 -10.720 3.652 1.00 76.81 79 LYS A CA 1
ATOM 622 C C . LYS A 1 79 ? -6.177 -11.555 4.406 1.00 76.81 79 LYS A C 1
ATOM 624 O O . LYS A 1 79 ? -5.814 -12.639 4.858 1.00 76.81 79 LYS A O 1
ATOM 629 N N . THR A 1 80 ? -7.385 -11.026 4.623 1.00 61.53 80 THR A N 1
ATOM 630 C CA . THR A 1 80 ? -8.363 -11.516 5.612 1.00 61.53 80 THR A CA 1
ATOM 631 C C . THR A 1 80 ? -9.782 -11.553 5.062 1.00 61.53 80 THR A C 1
ATOM 633 O O . THR A 1 80 ? -10.413 -12.623 5.192 1.00 61.53 80 THR A O 1
#

Nearest PDB structures (foldseek):
  6zbk-assembly1_A  TM=9.710E-01  e=3.538E-01  Homo sapiens
  5g04-assembly1_J  TM=9.833E-01  e=8.810E-01  Homo sapiens
  4u0u-assembly1_A  TM=7.470E-01  e=3.760E-01  Homo sapiens
  4hoq-assembly1_A  TM=7.980E-01  e=6.500E-01  Homo sapiens
  4u0s-assembly1_A  TM=7.484E-01  e=8.290E-01  Homo sapiens

pLDDT: mean 86.0, std 16.39, range [49.47, 98.5]

Organism: Eschrichtius robustus (NCBI:txid9764)

Secondary structure (DSSP, 8-state):
--HHHHHHHHHHHHHHHT----HHHHHHHHHHHHHTT-HHHHHHHHHHHHHH-TT-HHHHHHHHHHHHHHHHTT---TT-